Protein AF-A0AAV2SY51-F1 (afdb_monomer_lite)

Radius of gyration: 32.66 Å; chains: 1; bounding box: 57×26×96 Å

Foldseek 3Di:
DVVVVVVVVVVVVVVVVVVVVVVVVVVVVVVVVVVVVVVVVVVVVVVVVVVCCVVLQDDPPDPAWGDFPPDSDIDHDDPPDDDDPVRVQVVQVVVVHGDDDDPDPVSVVVVVVVPD

Sequence (116 aa):
EFQISHDATVKKIQKTHDTSIKELIESIKRETQSMKGPMNQITSIDASVKKIQETMGRCPEGERSFTSPGSFQCFRIFLDRPRTWEEANLKCKAEGMVLPKPFNAVVLRKYLMERF

InterPro domains:
  IPR016186 C-type lectin-like/link domain superfamily [G3DSA:3.10.100.10] (4-107)
  IPR016187 C-type lectin fold [SSF56436] (44-106)

Secondary structure (DSSP, 8-state):
-HHHHHHHHHHHHHHHHHHHHHHHHHHHHHHHHHHHHHHHHHHHHHHHHHHHHHHHT---SSTTEEEPTT---EEE---SS---HHHHHHHHHHTT------S-HHHHHHHHHHH-

pLDDT: mean 85.08, std 11.09, range [52.62, 96.81]

Structure (mmCIF, N/CA/C/O backbone):
data_AF-A0AAV2SY51-F1
#
_entry.id   AF-A0AAV2SY51-F1
#
loop_
_atom_site.group_PDB
_atom_site.id
_atom_site.type_symbol
_atom_site.label_atom_id
_atom_site.label_alt_id
_atom_site.label_comp_id
_atom_site.label_asym_id
_atom_site.label_entity_id
_atom_site.label_seq_id
_atom_site.pdbx_PDB_ins_code
_atom_site.Cartn_x
_atom_site.Cartn_y
_atom_site.Cartn_z
_atom_site.occupancy
_atom_site.B_iso_or_equiv
_atom_site.auth_seq_id
_atom_site.auth_comp_id
_atom_site.auth_asym_id
_atom_site.auth_atom_id
_atom_site.pdbx_PDB_model_num
ATOM 1 N N . GLU A 1 1 ? -32.443 11.854 70.196 1.00 52.66 1 GLU A N 1
ATOM 2 C CA . GLU A 1 1 ? -33.245 11.911 68.948 1.00 52.66 1 GLU A CA 1
ATOM 3 C C . GLU A 1 1 ? -32.423 12.166 67.674 1.00 52.66 1 GLU A C 1
ATOM 5 O O . GLU A 1 1 ? -32.812 11.685 66.618 1.00 52.66 1 GLU A O 1
ATOM 10 N N . PHE A 1 2 ? -31.256 12.823 67.744 1.00 52.62 2 PHE A N 1
ATOM 11 C CA . PHE A 1 2 ? -30.425 13.136 66.563 1.00 52.62 2 PHE A CA 1
ATOM 12 C C . PHE A 1 2 ? -29.879 11.920 65.777 1.00 52.62 2 PHE A C 1
ATOM 14 O O . PHE A 1 2 ? -29.801 11.974 64.552 1.00 52.62 2 PHE A O 1
ATOM 21 N N . GLN A 1 3 ? -29.547 10.805 66.444 1.00 57.84 3 GLN A N 1
ATOM 22 C CA . GLN A 1 3 ? -28.929 9.630 65.801 1.00 57.84 3 GLN A CA 1
ATOM 23 C C . GLN A 1 3 ? -29.847 8.926 64.778 1.00 57.84 3 GLN A C 1
ATOM 25 O O . GLN A 1 3 ? -29.377 8.404 63.772 1.00 57.84 3 GLN A O 1
ATOM 30 N N . ILE A 1 4 ? -31.163 8.923 65.024 1.00 58.12 4 ILE A N 1
ATOM 31 C CA . ILE A 1 4 ? -32.156 8.184 64.221 1.00 58.12 4 ILE A CA 1
ATOM 32 C C . ILE A 1 4 ? -32.450 8.921 62.900 1.00 58.12 4 ILE A C 1
ATOM 34 O O . ILE A 1 4 ? -32.636 8.295 61.857 1.00 58.12 4 ILE A O 1
ATOM 38 N N . SER A 1 5 ? -32.421 10.257 62.925 1.00 59.69 5 SER A N 1
ATOM 39 C CA . SER A 1 5 ? -32.637 11.113 61.747 1.00 59.69 5 SER A CA 1
ATOM 40 C C . SER A 1 5 ? -31.491 11.013 60.725 1.00 59.69 5 SER A C 1
ATOM 42 O O . SER A 1 5 ? -31.713 10.981 59.508 1.00 59.69 5 SER A O 1
ATOM 44 N N . HIS A 1 6 ? -30.254 10.882 61.214 1.00 66.44 6 HIS A N 1
ATOM 45 C CA . HIS A 1 6 ? -29.070 10.735 60.367 1.00 66.44 6 HIS A CA 1
ATOM 46 C C . HIS A 1 6 ? -29.081 9.403 59.596 1.00 66.44 6 HIS A C 1
ATOM 48 O O . HIS A 1 6 ? -28.833 9.375 58.392 1.00 66.44 6 HIS A O 1
ATOM 54 N N . ASP A 1 7 ? -29.457 8.307 60.257 1.00 77.31 7 ASP A N 1
ATOM 55 C CA . ASP A 1 7 ? -29.475 6.965 59.664 1.00 77.31 7 ASP A CA 1
ATOM 56 C C . ASP A 1 7 ? -30.551 6.809 58.566 1.00 77.31 7 ASP A C 1
ATOM 58 O O . ASP A 1 7 ? -30.329 6.182 57.527 1.00 77.31 7 ASP A O 1
ATOM 62 N N . ALA A 1 8 ? -31.707 7.461 58.735 1.00 79.19 8 ALA A N 1
ATOM 63 C CA . ALA A 1 8 ? -32.750 7.516 57.707 1.00 79.19 8 ALA A CA 1
ATOM 64 C C . ALA A 1 8 ? -32.304 8.298 56.456 1.00 79.19 8 ALA A C 1
ATOM 66 O O . ALA A 1 8 ? -32.608 7.904 55.326 1.00 79.19 8 ALA A O 1
ATOM 67 N N . THR A 1 9 ? -31.548 9.381 56.651 1.00 83.94 9 THR A N 1
ATOM 68 C CA . THR A 1 9 ? -31.017 10.207 55.558 1.00 83.94 9 THR A CA 1
ATOM 69 C C . THR A 1 9 ? -29.957 9.447 54.760 1.00 83.94 9 THR A C 1
ATOM 71 O O . THR A 1 9 ? -30.027 9.409 53.531 1.00 83.94 9 THR A O 1
ATOM 74 N N . VAL A 1 10 ? -29.041 8.755 55.444 1.00 86.50 10 VAL A N 1
ATOM 75 C CA . VAL A 1 10 ? -28.017 7.909 54.810 1.00 86.50 10 VAL A CA 1
ATOM 76 C C . VAL A 1 10 ? -28.656 6.778 53.995 1.00 86.50 10 VAL A C 1
ATOM 78 O O . VAL A 1 10 ? -28.304 6.590 52.831 1.00 86.50 10 VAL A O 1
ATOM 81 N N . LYS A 1 11 ? -29.663 6.078 54.538 1.00 88.88 11 LYS A N 1
ATOM 82 C CA . LYS A 1 11 ? -30.388 5.019 53.804 1.00 88.88 11 LYS A CA 1
ATOM 83 C C . LYS A 1 11 ? -31.098 5.542 52.556 1.00 88.88 11 LYS A C 1
ATOM 85 O O . LYS A 1 11 ? -31.120 4.862 51.529 1.00 88.88 11 LYS A O 1
ATOM 90 N N . LYS A 1 12 ? -31.665 6.751 52.620 1.00 89.81 12 LYS A N 1
ATOM 91 C CA . LYS A 1 12 ? -32.311 7.391 51.466 1.00 89.81 12 LYS A CA 1
ATOM 92 C C . LYS A 1 12 ? -31.294 7.731 50.374 1.00 89.81 12 LYS A C 1
ATOM 94 O O . LYS A 1 12 ? -31.561 7.445 49.212 1.00 89.81 12 LYS A O 1
ATOM 99 N N . ILE A 1 13 ? -30.135 8.281 50.744 1.00 88.69 13 ILE A N 1
ATOM 100 C CA . ILE A 1 13 ? -29.045 8.592 49.804 1.00 88.69 13 ILE A CA 1
ATOM 101 C C . ILE A 1 13 ? -28.520 7.313 49.146 1.00 88.69 13 ILE A C 1
ATOM 103 O O . ILE A 1 13 ? -28.437 7.258 47.920 1.00 88.69 13 ILE A O 1
ATOM 107 N N . GLN 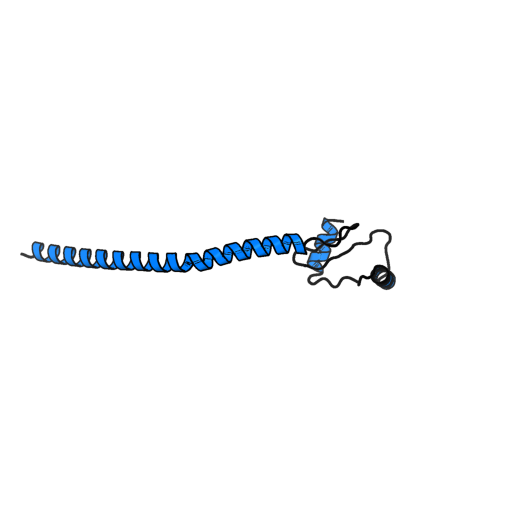A 1 14 ? -28.259 6.262 49.930 1.00 91.88 14 GLN A N 1
ATOM 108 C CA . GLN A 1 14 ? -27.779 4.981 49.408 1.00 91.88 14 GLN A CA 1
ATOM 109 C C . GLN A 1 14 ? -28.748 4.392 48.375 1.00 91.88 14 GLN A C 1
ATOM 111 O O . GLN A 1 14 ? -28.339 4.004 47.286 1.00 91.88 14 GLN A O 1
ATOM 116 N N . LYS A 1 15 ? -30.054 4.411 48.667 1.00 93.00 15 LYS A N 1
ATOM 117 C CA . LYS A 1 15 ? -31.082 3.913 47.744 1.00 93.00 15 LYS A CA 1
ATOM 118 C C . LYS A 1 15 ? -31.129 4.704 46.432 1.00 93.00 15 LYS A C 1
ATOM 120 O O . LYS A 1 15 ? -31.328 4.115 45.366 1.00 93.00 15 LYS A O 1
ATOM 125 N N . THR A 1 16 ? -30.956 6.025 46.495 1.00 93.00 16 THR A N 1
ATOM 126 C CA . THR A 1 16 ? -30.877 6.871 45.296 1.00 93.00 16 THR A CA 1
ATOM 127 C C . THR A 1 16 ? -29.645 6.515 44.468 1.00 93.00 16 THR A C 1
ATOM 129 O O . THR A 1 16 ? -29.774 6.286 43.269 1.00 93.00 16 THR A O 1
ATOM 132 N N . HIS A 1 17 ? -28.480 6.374 45.106 1.00 92.00 17 HIS A N 1
ATOM 133 C CA . HIS A 1 17 ? -27.244 5.974 44.431 1.00 92.00 17 HIS A CA 1
ATOM 134 C C . HIS A 1 17 ? -27.382 4.608 43.753 1.00 92.00 17 HIS A C 1
ATOM 136 O O . HIS A 1 17 ? -27.050 4.476 42.578 1.00 92.00 17 HIS A O 1
ATOM 142 N N . ASP A 1 18 ? -27.940 3.614 44.445 1.00 95.12 18 ASP A N 1
ATOM 143 C CA . ASP A 1 18 ? -28.144 2.273 43.889 1.00 95.12 18 ASP A CA 1
ATOM 144 C C . ASP A 1 18 ? -29.069 2.293 42.661 1.00 95.12 18 ASP A C 1
ATOM 146 O O . ASP A 1 18 ? -28.887 1.518 41.720 1.00 95.12 18 ASP A O 1
ATOM 150 N N . THR A 1 19 ? -30.061 3.186 42.655 1.00 95.19 19 THR A N 1
ATOM 151 C CA . THR A 1 19 ? -30.979 3.360 41.522 1.00 95.19 19 THR A CA 1
ATOM 152 C C . THR A 1 19 ? -30.255 3.989 40.335 1.00 95.19 19 THR A C 1
ATOM 154 O O . THR A 1 19 ? -30.291 3.436 39.238 1.00 95.19 19 THR A O 1
ATOM 157 N N . SER A 1 20 ? -29.515 5.077 40.561 1.00 96.38 20 SER A N 1
ATOM 158 C CA . SER A 1 20 ? -28.747 5.744 39.505 1.00 96.38 20 SER A CA 1
ATOM 159 C C . SER A 1 20 ? -27.647 4.848 38.926 1.00 96.38 20 SER A C 1
ATOM 161 O O . SER A 1 20 ? -27.431 4.839 37.716 1.00 96.38 20 SER A O 1
ATOM 163 N N . ILE A 1 21 ? -26.990 4.029 39.755 1.00 96.69 21 ILE A N 1
ATOM 164 C CA . ILE A 1 21 ? -26.007 3.038 39.292 1.00 96.69 21 ILE A CA 1
ATOM 165 C C . ILE A 1 21 ? -26.674 2.010 38.370 1.00 96.69 21 ILE A C 1
ATOM 167 O O . ILE A 1 21 ? -26.127 1.688 37.314 1.00 96.69 21 ILE A O 1
ATOM 171 N N . LYS A 1 22 ? -27.864 1.510 38.722 1.00 96.81 22 LYS A N 1
ATOM 172 C CA . LYS A 1 22 ? -28.604 0.563 37.871 1.00 96.81 22 LYS A CA 1
ATOM 173 C C . LYS A 1 22 ? -28.982 1.176 36.524 1.00 96.81 22 LYS A C 1
ATOM 175 O O . LYS A 1 22 ? -28.818 0.520 35.498 1.00 96.81 22 LYS A O 1
ATOM 180 N N . GLU A 1 23 ? -29.445 2.422 36.515 1.00 96.38 23 GLU A N 1
ATOM 181 C CA . GLU A 1 23 ? -29.794 3.134 35.281 1.00 96.38 23 GLU A CA 1
ATOM 182 C C . GLU A 1 23 ? -28.578 3.324 34.367 1.00 96.38 23 GLU A C 1
ATOM 184 O O . GLU A 1 23 ? -28.661 3.062 33.164 1.00 96.38 23 GLU A O 1
ATOM 189 N N . LEU A 1 24 ? -27.429 3.695 34.942 1.00 96.38 24 LEU A N 1
ATOM 190 C CA . LEU A 1 24 ? -26.166 3.813 34.212 1.00 96.38 24 LEU A CA 1
ATOM 191 C C . LEU A 1 24 ? -25.723 2.472 33.616 1.00 96.38 24 LEU A C 1
ATOM 193 O O . LEU A 1 24 ? -25.357 2.422 32.442 1.00 96.38 24 LEU A O 1
ATOM 197 N N . ILE A 1 25 ? -25.805 1.378 34.381 1.00 96.81 25 ILE A N 1
ATOM 198 C CA . ILE A 1 25 ? -25.462 0.030 33.897 1.00 96.81 25 ILE A CA 1
ATOM 199 C C . ILE A 1 25 ? -26.320 -0.350 32.686 1.00 96.81 25 ILE A C 1
ATOM 201 O O . ILE A 1 25 ? -25.796 -0.856 31.692 1.00 96.81 25 ILE A O 1
ATOM 205 N N . GLU A 1 26 ? -27.627 -0.097 32.738 1.00 96.69 26 GLU A N 1
ATOM 206 C CA . GLU A 1 26 ? -28.518 -0.400 31.616 1.00 96.69 26 GLU A CA 1
ATOM 207 C C . GLU A 1 26 ? -28.258 0.502 30.403 1.00 96.69 26 GLU A C 1
ATOM 209 O O . GLU A 1 26 ? -28.338 0.036 29.264 1.00 96.69 26 GLU A O 1
ATOM 214 N N . SER A 1 27 ? -27.874 1.764 30.616 1.00 96.75 27 SER A N 1
ATOM 215 C CA . SER A 1 27 ? -27.464 2.648 29.519 1.00 96.75 27 SER A CA 1
ATOM 216 C C . SER A 1 27 ? -26.196 2.148 28.825 1.00 96.75 27 SER A C 1
ATOM 218 O O . SER A 1 27 ? -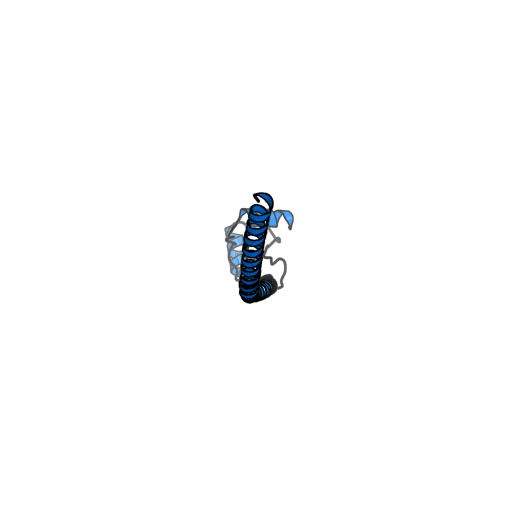26.187 1.985 27.604 1.00 96.75 27 SER A O 1
ATOM 220 N N . ILE A 1 28 ? -25.167 1.791 29.600 1.00 95.6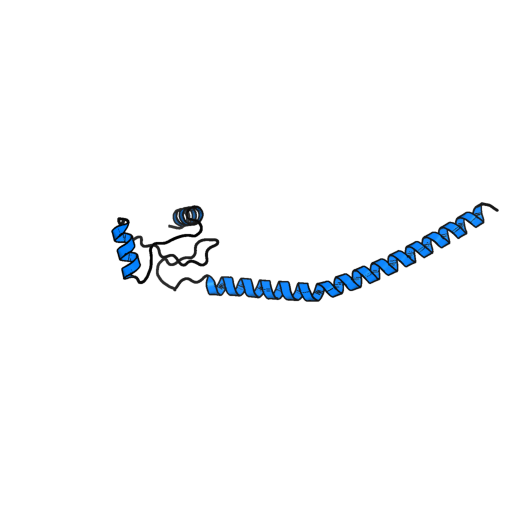2 28 ILE A N 1
ATOM 221 C CA . ILE A 1 28 ? -23.901 1.253 29.078 1.00 95.62 28 ILE A CA 1
ATOM 222 C C . ILE A 1 28 ? -24.143 -0.043 28.294 1.00 95.62 28 ILE A C 1
ATOM 224 O O . ILE A 1 28 ? -23.561 -0.243 27.225 1.00 95.62 28 ILE A O 1
ATOM 228 N N . LYS A 1 29 ? -25.029 -0.927 28.774 1.00 95.50 29 LYS A N 1
ATOM 229 C CA . LYS A 1 29 ? -25.389 -2.157 28.049 1.00 95.50 29 LYS A CA 1
ATOM 230 C C . LYS A 1 29 ? -26.009 -1.863 26.685 1.00 95.50 29 LYS A C 1
ATOM 232 O O . LYS A 1 29 ? -25.628 -2.511 25.709 1.00 95.50 29 LYS A O 1
ATOM 237 N N . ARG A 1 30 ? -26.935 -0.900 26.601 1.00 93.38 30 ARG A N 1
ATOM 238 C CA . ARG A 1 30 ? -27.576 -0.508 25.333 1.00 93.38 30 ARG A CA 1
ATOM 239 C C . ARG A 1 30 ? -26.563 0.053 24.339 1.00 93.38 30 ARG A C 1
ATOM 241 O O . ARG A 1 30 ? -26.541 -0.379 23.188 1.00 93.38 30 ARG A O 1
ATOM 248 N N . GLU A 1 31 ? -25.682 0.944 24.784 1.00 92.44 31 GLU A N 1
ATOM 249 C CA . GLU A 1 31 ? -24.617 1.495 23.936 1.00 92.44 31 GLU A CA 1
ATOM 250 C C . GLU A 1 31 ? -23.647 0.406 23.461 1.00 92.44 31 GLU A C 1
ATOM 252 O O . GLU A 1 31 ? -23.341 0.312 22.272 1.00 92.44 31 GLU A O 1
ATOM 257 N N . THR A 1 32 ? -23.245 -0.498 24.356 1.00 89.94 32 THR A N 1
ATOM 258 C CA . THR A 1 32 ? -22.366 -1.628 24.016 1.00 89.94 32 THR A CA 1
ATOM 259 C C . THR A 1 32 ? -23.003 -2.557 22.980 1.00 89.94 32 THR A C 1
ATOM 261 O O . THR A 1 32 ? -22.322 -3.044 22.079 1.00 89.94 32 THR A O 1
ATOM 264 N N . GLN A 1 33 ? -24.313 -2.805 23.070 1.00 89.50 33 GLN A N 1
ATOM 265 C CA . GLN A 1 33 ? -25.037 -3.587 22.065 1.00 89.50 33 GLN A CA 1
ATOM 266 C C . GLN A 1 33 ? -25.105 -2.864 20.716 1.00 89.50 33 GLN A C 1
ATOM 268 O O . GLN A 1 33 ? -24.887 -3.503 19.687 1.00 89.50 33 GLN A O 1
ATOM 273 N N . SER A 1 34 ? -25.333 -1.549 20.724 1.00 89.94 34 SER A N 1
ATOM 274 C CA . SER A 1 34 ? -25.346 -0.716 19.515 1.00 89.94 34 SER A CA 1
ATOM 275 C C . SER A 1 34 ? -24.007 -0.771 18.764 1.00 89.94 34 SER A C 1
ATOM 277 O O . SER A 1 34 ? -23.978 -0.883 17.540 1.00 89.94 34 SER A O 1
ATOM 279 N N . MET A 1 35 ? -22.885 -0.819 19.491 1.00 88.62 35 MET A N 1
ATOM 280 C CA . MET A 1 35 ? -21.542 -0.900 18.900 1.00 88.62 35 MET A CA 1
ATOM 281 C C . MET A 1 35 ? -21.200 -2.255 18.254 1.00 88.62 35 MET A C 1
ATOM 283 O O . MET A 1 35 ? -20.285 -2.314 17.432 1.00 88.62 35 MET A O 1
ATOM 287 N N . LYS A 1 36 ? -21.925 -3.346 18.551 1.00 86.38 36 LYS A N 1
ATOM 288 C CA . LYS A 1 36 ? -21.626 -4.674 17.972 1.00 86.38 36 LYS A CA 1
ATOM 289 C C . LYS A 1 36 ? -21.794 -4.714 16.451 1.00 86.38 36 LYS A C 1
ATOM 291 O O . LYS A 1 36 ? -20.996 -5.351 15.768 1.00 86.38 36 LYS A O 1
ATOM 296 N N . GLY A 1 37 ? -22.810 -4.035 15.916 1.00 86.00 37 GLY A N 1
ATOM 297 C CA . GLY A 1 37 ? -23.057 -3.968 14.471 1.00 86.00 37 GLY A CA 1
ATOM 298 C C . GLY A 1 37 ? -21.896 -3.313 13.708 1.00 86.00 37 GLY A C 1
ATOM 299 O O . GLY A 1 37 ? -21.315 -3.960 12.835 1.00 86.00 37 GLY A O 1
ATOM 300 N N . PRO A 1 38 ? -21.506 -2.073 14.059 1.00 89.50 38 PRO A N 1
ATOM 301 C CA . PRO A 1 38 ? -20.332 -1.408 13.495 1.00 89.50 38 PRO A CA 1
ATOM 302 C C . PRO A 1 38 ? -19.035 -2.220 13.638 1.00 89.50 38 PRO A C 1
ATOM 304 O O . PRO A 1 38 ? -18.270 -2.312 12.682 1.00 89.50 38 PRO A O 1
ATOM 307 N N . MET A 1 39 ? -18.810 -2.879 14.782 1.00 85.00 39 MET A N 1
ATOM 308 C CA . MET A 1 39 ? -17.622 -3.719 15.011 1.00 85.00 39 MET A CA 1
ATOM 309 C C . MET A 1 39 ? -17.527 -4.891 14.014 1.00 85.00 39 MET A C 1
ATOM 311 O O . MET A 1 39 ? -16.456 -5.197 13.483 1.00 85.00 39 MET A O 1
ATOM 315 N N . ASN A 1 40 ? -18.662 -5.522 13.701 1.00 85.50 40 ASN A N 1
ATOM 316 C CA . ASN A 1 40 ? -18.730 -6.593 12.704 1.00 85.50 40 ASN A CA 1
ATOM 317 C C . ASN A 1 40 ? -18.479 -6.078 11.275 1.00 85.50 40 ASN A C 1
ATOM 319 O O . ASN A 1 40 ? -17.906 -6.784 10.449 1.00 85.50 40 ASN A O 1
ATOM 323 N N . GLN A 1 41 ? -18.865 -4.837 10.970 1.00 87.12 41 GLN A N 1
ATOM 324 C CA . GLN A 1 41 ? -18.561 -4.234 9.669 1.00 87.12 41 GLN A CA 1
ATOM 325 C C . GLN A 1 41 ? -17.068 -3.920 9.532 1.00 87.12 41 GLN A C 1
ATOM 327 O O . GLN A 1 41 ? -16.477 -4.226 8.499 1.00 87.12 41 GLN A O 1
ATOM 332 N N . ILE A 1 42 ? -16.438 -3.381 10.580 1.00 89.81 42 ILE A N 1
ATOM 333 C CA . ILE A 1 42 ? -14.997 -3.078 10.592 1.00 89.81 42 ILE A CA 1
ATOM 334 C C . ILE A 1 42 ? -14.171 -4.346 10.347 1.00 89.81 42 ILE A C 1
ATOM 336 O O . ILE A 1 42 ? -13.280 -4.342 9.502 1.00 89.81 42 ILE A O 1
ATOM 340 N N . THR A 1 43 ? -14.501 -5.450 11.022 1.00 90.19 43 THR A N 1
ATOM 341 C CA . THR A 1 43 ? -13.806 -6.737 10.825 1.00 90.19 43 THR A CA 1
ATOM 342 C C . THR A 1 43 ? -13.972 -7.286 9.403 1.00 90.19 43 THR A C 1
ATOM 344 O O . THR A 1 43 ? -13.014 -7.797 8.823 1.00 90.19 43 THR A O 1
ATOM 347 N N . SER A 1 44 ? -15.150 -7.124 8.791 1.00 89.38 44 SER A N 1
ATOM 348 C CA . SER A 1 44 ? -15.377 -7.503 7.388 1.00 89.38 44 SER A CA 1
ATOM 349 C C . SER A 1 44 ? -14.597 -6.629 6.397 1.00 89.38 44 SER A C 1
ATOM 351 O O . SER A 1 44 ? -14.127 -7.121 5.364 1.00 89.38 44 SER A O 1
ATOM 353 N N . ILE A 1 45 ? -14.470 -5.331 6.680 1.00 88.44 45 ILE A N 1
ATOM 354 C CA . ILE A 1 45 ? -13.690 -4.397 5.862 1.00 88.44 45 ILE A CA 1
ATOM 355 C C . ILE A 1 45 ? -12.205 -4.751 5.949 1.00 88.44 45 ILE A C 1
ATOM 357 O O . ILE A 1 45 ? -11.554 -4.835 4.912 1.00 88.44 45 ILE A O 1
ATOM 361 N N . ASP A 1 46 ? -11.689 -5.039 7.143 1.00 88.00 46 ASP A N 1
ATOM 362 C CA . ASP A 1 46 ? -10.288 -5.421 7.354 1.00 88.00 46 ASP A CA 1
ATOM 363 C C . ASP A 1 46 ? -9.908 -6.686 6.563 1.00 88.00 46 ASP A C 1
ATOM 365 O O . ASP A 1 46 ? -8.928 -6.702 5.814 1.00 88.00 46 ASP A O 1
ATOM 369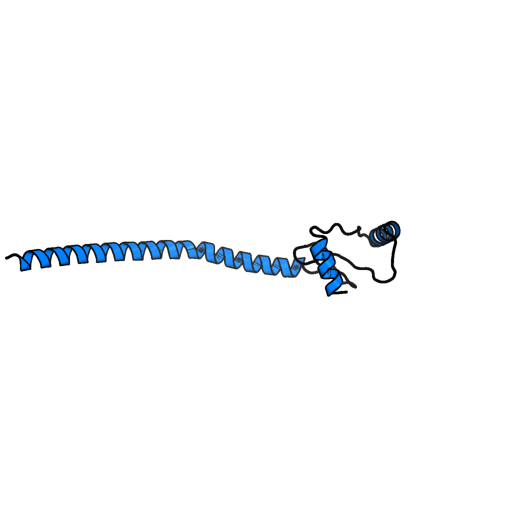 N N . ALA A 1 47 ? -10.765 -7.712 6.602 1.00 85.31 47 ALA A N 1
ATOM 370 C CA . ALA A 1 47 ? -10.591 -8.918 5.794 1.00 85.31 47 ALA A CA 1
ATOM 371 C C . ALA A 1 47 ? -10.586 -8.621 4.281 1.00 85.31 47 ALA A C 1
ATOM 373 O O . ALA A 1 47 ? -9.807 -9.207 3.522 1.00 85.31 47 ALA A O 1
ATOM 374 N N . SER A 1 48 ? -11.432 -7.690 3.833 1.00 85.38 48 SER A N 1
ATOM 375 C CA . SER A 1 48 ? -11.499 -7.278 2.427 1.00 85.38 48 SER A CA 1
ATOM 376 C C . SER A 1 48 ? -10.259 -6.485 2.007 1.00 85.38 48 SER A C 1
ATOM 378 O O . SER A 1 48 ? -9.716 -6.737 0.934 1.00 85.38 48 SER A O 1
ATOM 380 N N . VAL A 1 49 ? -9.761 -5.585 2.859 1.00 82.94 49 VAL A N 1
ATOM 381 C CA . VAL A 1 49 ? -8.510 -4.841 2.643 1.00 82.94 49 VAL A CA 1
ATOM 382 C C . VAL A 1 49 ? -7.332 -5.802 2.529 1.00 82.94 49 VAL A C 1
ATOM 384 O O . VAL A 1 49 ? -6.555 -5.689 1.582 1.00 82.94 49 VAL A O 1
ATOM 387 N N . LYS A 1 50 ? -7.240 -6.797 3.418 1.00 79.25 50 LYS A N 1
ATOM 388 C CA . LYS A 1 50 ? -6.207 -7.836 3.348 1.00 79.25 50 LYS A CA 1
ATOM 389 C C . LYS A 1 50 ? -6.264 -8.605 2.025 1.00 79.25 50 LYS A C 1
ATOM 391 O O . LYS A 1 50 ? -5.249 -8.751 1.351 1.00 79.25 50 LYS A O 1
ATOM 396 N N . LYS A 1 51 ? -7.459 -9.026 1.598 1.00 77.06 51 LYS A N 1
ATOM 397 C CA . LYS A 1 51 ? -7.643 -9.724 0.317 1.00 77.06 51 LYS A CA 1
ATOM 398 C C . LYS A 1 51 ? -7.250 -8.852 -0.880 1.00 77.06 51 LYS A C 1
ATOM 400 O O . LYS A 1 51 ? -6.617 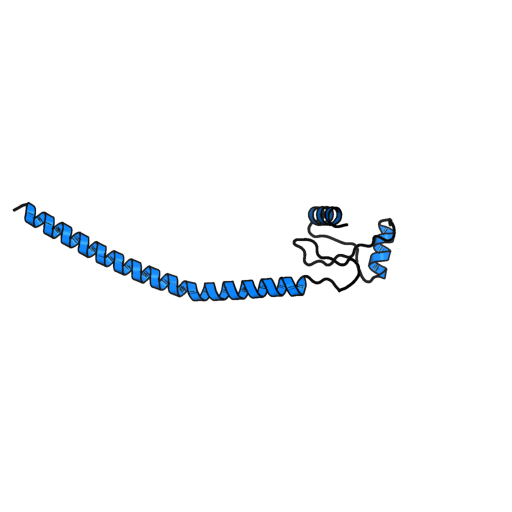-9.353 -1.801 1.00 77.06 51 LYS A O 1
ATOM 405 N N . ILE A 1 52 ? -7.594 -7.562 -0.862 1.00 72.44 52 ILE A N 1
ATOM 406 C CA . ILE A 1 52 ? -7.202 -6.589 -1.897 1.00 72.44 52 ILE A CA 1
ATOM 407 C C . ILE A 1 52 ? -5.681 -6.411 -1.923 1.00 72.44 52 ILE A C 1
ATOM 409 O O . ILE A 1 52 ? -5.096 -6.367 -2.999 1.00 72.44 52 ILE A O 1
ATOM 413 N N . GLN A 1 53 ? -5.021 -6.343 -0.766 1.00 66.19 53 GLN A N 1
ATOM 414 C CA . GLN A 1 53 ? -3.558 -6.278 -0.690 1.00 66.19 53 GLN A CA 1
ATOM 415 C C . GLN A 1 53 ? -2.900 -7.533 -1.283 1.00 66.19 53 GLN A C 1
ATOM 417 O O . GLN A 1 53 ? -1.897 -7.427 -1.987 1.00 66.19 53 GLN A O 1
ATOM 422 N N . GLU A 1 54 ? -3.482 -8.713 -1.058 1.00 65.31 54 GLU A N 1
ATOM 423 C CA . GLU A 1 54 ? -2.978 -9.985 -1.589 1.00 65.31 54 GLU A CA 1
ATOM 424 C C . GLU A 1 54 ? -3.181 -10.134 -3.109 1.00 65.31 54 GLU A C 1
ATOM 426 O O . GLU A 1 54 ? -2.323 -10.712 -3.784 1.00 65.31 54 GLU A O 1
ATOM 431 N N . THR A 1 55 ? -4.280 -9.611 -3.668 1.00 60.62 55 THR A N 1
ATOM 432 C CA . THR A 1 55 ? -4.577 -9.687 -5.112 1.00 60.62 55 THR A CA 1
ATOM 433 C C . THR A 1 55 ? -3.987 -8.537 -5.925 1.00 60.62 55 THR A C 1
ATOM 435 O O . THR A 1 55 ? -3.551 -8.765 -7.049 1.00 60.62 55 THR A O 1
ATOM 438 N N . MET A 1 56 ? -3.910 -7.323 -5.375 1.00 57.75 56 MET A N 1
ATOM 439 C CA . MET A 1 56 ? -3.301 -6.157 -6.040 1.00 57.75 56 MET A CA 1
ATOM 440 C C . MET A 1 56 ? -1.781 -6.082 -5.838 1.00 57.75 56 MET A C 1
ATOM 442 O O . MET A 1 56 ? -1.112 -5.268 -6.468 1.00 57.75 56 MET A O 1
ATOM 446 N N . GLY A 1 57 ? -1.219 -6.928 -4.970 1.00 56.16 57 GLY A N 1
ATOM 447 C CA . GLY A 1 57 ? 0.214 -6.974 -4.678 1.00 56.16 57 GLY A CA 1
ATOM 448 C C . GLY A 1 57 ? 1.062 -7.743 -5.695 1.00 56.16 57 GLY A C 1
ATOM 449 O O . GLY A 1 57 ? 2.289 -7.717 -5.591 1.00 56.16 57 GLY A O 1
ATOM 450 N N . ARG A 1 58 ? 0.458 -8.435 -6.671 1.00 65.94 58 ARG A N 1
ATOM 451 C CA . ARG A 1 58 ? 1.212 -9.245 -7.636 1.00 65.94 58 ARG A CA 1
ATOM 452 C C . ARG A 1 58 ? 1.333 -8.517 -8.962 1.00 65.94 58 ARG A C 1
ATOM 454 O O . ARG A 1 58 ? 0.466 -8.607 -9.826 1.00 65.94 58 ARG A O 1
ATOM 461 N N . CYS A 1 59 ? 2.446 -7.808 -9.121 1.00 75.75 59 CYS A N 1
ATOM 462 C CA . CYS A 1 59 ? 2.901 -7.431 -10.451 1.00 75.75 59 CYS A CA 1
ATOM 463 C C . CYS A 1 59 ? 3.018 -8.676 -11.337 1.00 75.75 59 CYS A C 1
ATOM 465 O O . CYS A 1 59 ? 3.270 -9.756 -10.795 1.00 75.75 59 CYS A O 1
ATOM 467 N N . PRO A 1 60 ? 2.844 -8.540 -12.666 1.00 72.81 60 PRO A N 1
ATOM 468 C CA . PRO A 1 60 ? 2.880 -9.671 -13.585 1.00 72.81 60 PRO A CA 1
ATOM 469 C C . PRO A 1 60 ? 4.062 -10.595 -13.284 1.00 72.81 60 PRO A C 1
ATOM 471 O O . PRO A 1 60 ? 5.197 -10.113 -13.163 1.00 72.81 60 PRO A O 1
ATOM 474 N N . GLU A 1 61 ? 3.780 -11.895 -13.146 1.00 61.22 61 GLU A N 1
ATOM 475 C CA . GLU A 1 61 ? 4.804 -12.918 -12.935 1.00 61.22 61 GLU A CA 1
ATOM 476 C C . GLU A 1 61 ? 5.810 -12.845 -14.087 1.00 61.22 61 GLU A C 1
ATOM 478 O O . GLU A 1 61 ? 5.473 -13.004 -15.259 1.00 61.22 61 GLU A O 1
ATOM 483 N N . GLY A 1 62 ? 7.046 -12.495 -13.750 1.00 63.16 62 GLY A N 1
ATOM 484 C CA . GLY A 1 62 ? 8.103 -12.228 -14.711 1.00 63.16 62 GLY A CA 1
ATOM 485 C C . GLY A 1 62 ? 9.336 -11.667 -14.017 1.00 63.16 62 GLY A C 1
ATOM 486 O O . GLY A 1 62 ? 9.259 -11.146 -12.900 1.00 63.16 62 GLY A O 1
ATOM 487 N N . GLU A 1 63 ? 10.488 -11.794 -14.670 1.00 65.81 63 GLU A N 1
ATOM 488 C CA . GLU A 1 63 ? 11.774 -11.427 -14.085 1.00 65.81 63 GLU A CA 1
ATOM 489 C C . GLU A 1 63 ? 11.787 -9.964 -13.613 1.00 65.81 63 GLU A C 1
ATOM 491 O O . GLU A 1 63 ? 11.662 -9.018 -14.392 1.00 65.81 63 GLU A O 1
ATOM 496 N N . ARG A 1 64 ? 11.981 -9.802 -12.298 1.00 77.69 64 ARG A N 1
ATOM 497 C CA . ARG A 1 64 ? 12.292 -8.534 -11.618 1.00 77.69 64 ARG A CA 1
ATOM 498 C C . ARG A 1 64 ? 11.192 -7.466 -11.665 1.00 77.69 64 ARG A C 1
ATOM 500 O O . ARG A 1 64 ? 11.488 -6.273 -11.555 1.00 77.69 64 ARG A O 1
ATOM 507 N N . SER A 1 65 ? 9.932 -7.885 -11.775 1.00 86.75 65 SER A N 1
ATOM 508 C CA . SER A 1 65 ? 8.778 -7.023 -11.491 1.00 86.75 65 SER A CA 1
ATOM 509 C C . SER A 1 65 ? 8.548 -6.909 -9.972 1.00 86.75 65 SER A C 1
ATOM 511 O O . SER A 1 65 ? 8.628 -7.911 -9.264 1.00 86.75 65 SER A O 1
ATOM 513 N N . PHE A 1 66 ? 8.256 -5.716 -9.448 1.00 84.88 66 PHE A N 1
ATOM 514 C CA . PHE A 1 66 ? 8.000 -5.491 -8.017 1.00 84.88 66 PHE A CA 1
ATOM 515 C C . PHE A 1 66 ? 7.077 -4.288 -7.764 1.00 84.88 66 PHE A C 1
ATOM 517 O O . PHE A 1 66 ? 6.948 -3.400 -8.607 1.00 84.88 66 PHE A O 1
ATOM 524 N N . THR A 1 67 ? 6.475 -4.233 -6.575 1.00 84.19 67 THR A N 1
ATOM 525 C CA . THR A 1 67 ? 5.803 -3.044 -6.029 1.00 84.19 67 THR A CA 1
ATOM 526 C C . THR A 1 67 ? 6.696 -2.382 -4.981 1.00 84.19 67 THR A C 1
ATOM 528 O O . THR A 1 67 ? 7.369 -3.057 -4.197 1.00 84.19 67 THR A O 1
ATOM 531 N N . SER A 1 68 ? 6.739 -1.048 -4.958 1.00 78.44 68 SER A N 1
ATOM 532 C CA . SER A 1 68 ? 7.417 -0.329 -3.874 1.00 78.44 68 SER A CA 1
ATOM 533 C C . SER A 1 68 ? 6.497 -0.209 -2.653 1.00 78.44 68 SER A C 1
ATOM 535 O O . SER A 1 68 ? 5.286 -0.054 -2.834 1.00 78.44 68 SER A O 1
ATOM 537 N N . PRO A 1 69 ? 7.031 -0.181 -1.418 1.00 77.56 69 PRO A N 1
ATOM 538 C CA . PRO A 1 69 ? 6.224 0.052 -0.223 1.00 77.56 69 PRO A CA 1
ATOM 539 C C . PRO A 1 69 ? 5.351 1.308 -0.356 1.00 77.56 69 PRO A C 1
ATOM 541 O O . PRO A 1 69 ? 5.831 2.362 -0.776 1.00 77.56 69 PRO A O 1
ATOM 544 N N . GLY A 1 70 ? 4.064 1.186 -0.021 1.00 75.31 70 GLY A N 1
ATOM 545 C CA . GLY A 1 70 ? 3.100 2.289 -0.102 1.00 75.31 70 GLY A CA 1
ATOM 546 C C . GLY A 1 70 ? 2.646 2.661 -1.519 1.00 75.31 70 GLY A C 1
ATOM 547 O O . GLY A 1 70 ? 2.004 3.692 -1.689 1.00 75.31 70 GLY A O 1
ATOM 548 N N . SER A 1 71 ? 2.965 1.851 -2.533 1.00 77.00 71 SER A N 1
ATOM 549 C CA . SER A 1 71 ? 2.517 2.056 -3.911 1.00 77.00 71 SER A CA 1
ATOM 550 C C . SER A 1 71 ? 1.857 0.802 -4.474 1.00 77.00 71 SER A C 1
ATOM 552 O O . SER A 1 71 ? 2.309 -0.314 -4.232 1.00 77.00 71 SER A O 1
ATOM 554 N N . PHE A 1 72 ? 0.825 1.008 -5.290 1.00 79.00 72 PHE A N 1
ATOM 555 C CA . PHE A 1 72 ? 0.226 -0.029 -6.138 1.00 79.00 72 PHE A CA 1
ATOM 556 C C . PHE A 1 72 ? 0.810 -0.025 -7.561 1.00 79.00 72 PHE A C 1
ATOM 558 O O . PHE A 1 72 ? 0.329 -0.737 -8.437 1.00 79.00 72 PHE A O 1
ATOM 565 N N . GLN A 1 73 ? 1.829 0.804 -7.824 1.00 84.19 73 GLN A N 1
ATOM 566 C CA . GLN A 1 73 ? 2.513 0.827 -9.115 1.00 84.19 73 GLN A CA 1
ATOM 567 C C . GLN A 1 73 ? 3.457 -0.368 -9.241 1.00 84.19 73 GLN A C 1
ATOM 569 O O . GLN A 1 73 ? 4.256 -0.644 -8.342 1.00 84.19 73 GLN A O 1
ATOM 574 N N . CYS A 1 74 ? 3.396 -1.023 -10.397 1.00 85.75 74 CYS A N 1
ATOM 575 C CA . CYS A 1 74 ? 4.338 -2.061 -10.774 1.00 85.75 74 CYS A CA 1
ATOM 576 C C . CYS A 1 74 ? 5.553 -1.473 -11.474 1.00 85.75 74 CYS A C 1
ATOM 578 O O . CYS A 1 74 ? 5.440 -0.758 -12.470 1.00 85.75 74 CYS A O 1
ATOM 580 N N . PHE A 1 75 ? 6.721 -1.820 -10.955 1.00 88.62 75 PHE A N 1
ATOM 581 C CA . PHE A 1 75 ? 8.013 -1.463 -11.505 1.00 88.62 75 PHE A CA 1
ATOM 582 C C . PHE A 1 75 ? 8.685 -2.710 -12.063 1.00 88.62 75 PHE A C 1
ATOM 584 O O . PHE A 1 75 ? 8.520 -3.803 -11.525 1.00 88.62 75 PHE A O 1
ATOM 591 N N . ARG A 1 76 ? 9.483 -2.537 -13.114 1.00 89.62 76 ARG A N 1
ATOM 592 C CA . ARG A 1 76 ? 10.419 -3.550 -13.600 1.00 89.62 76 ARG A CA 1
ATOM 593 C C . ARG A 1 76 ? 11.800 -2.927 -13.686 1.00 89.62 76 ARG A C 1
ATOM 595 O O . ARG A 1 76 ? 11.948 -1.835 -14.234 1.00 89.62 76 ARG A O 1
ATOM 602 N N . ILE A 1 77 ? 12.796 -3.620 -13.143 1.00 88.88 77 ILE A N 1
ATOM 603 C CA . ILE A 1 77 ? 14.192 -3.190 -13.214 1.00 88.88 77 ILE A CA 1
ATOM 604 C C . ILE A 1 77 ? 14.953 -3.988 -14.274 1.00 88.88 77 ILE A C 1
ATOM 606 O O . ILE A 1 77 ? 14.895 -5.216 -14.312 1.00 88.88 77 ILE A O 1
ATOM 610 N N . PHE A 1 78 ? 15.689 -3.274 -15.124 1.00 89.56 78 PHE A N 1
ATOM 611 C CA . PHE A 1 78 ? 16.578 -3.845 -16.132 1.00 89.56 78 PHE A CA 1
ATOM 612 C C . PHE A 1 78 ? 18.030 -3.649 -15.681 1.00 89.56 78 PHE A C 1
ATOM 614 O O . PHE A 1 78 ? 18.488 -2.512 -15.598 1.00 89.56 78 PHE A O 1
ATOM 621 N N . LEU A 1 79 ? 18.737 -4.742 -15.364 1.00 86.56 79 LEU A N 1
ATOM 622 C CA . LEU A 1 79 ? 20.146 -4.728 -14.919 1.00 86.56 79 LEU A CA 1
ATOM 623 C C . LEU A 1 79 ? 21.113 -5.292 -15.974 1.00 86.56 79 LEU A C 1
ATOM 625 O O . LEU A 1 79 ? 22.214 -5.713 -15.645 1.00 86.56 79 LEU A O 1
ATOM 629 N N . ASP A 1 80 ? 20.697 -5.345 -17.236 1.00 89.69 80 ASP A N 1
ATOM 630 C CA . ASP A 1 80 ? 21.494 -5.891 -18.337 1.00 89.69 80 ASP A CA 1
ATOM 631 C C . ASP A 1 80 ? 22.650 -4.966 -18.742 1.00 89.69 80 ASP A C 1
ATOM 633 O O . ASP A 1 80 ? 23.784 -5.417 -18.877 1.00 89.69 80 ASP A O 1
ATOM 637 N N . ARG A 1 81 ? 22.390 -3.663 -18.904 1.00 93.69 81 ARG A N 1
ATOM 638 C CA . ARG A 1 81 ? 23.438 -2.656 -19.113 1.00 93.69 81 ARG A CA 1
ATOM 639 C C . ARG A 1 81 ? 23.016 -1.273 -18.621 1.00 93.69 81 ARG A C 1
ATOM 641 O O . ARG A 1 81 ? 21.824 -0.947 -18.682 1.00 93.69 81 ARG A O 1
ATOM 648 N N . PRO A 1 82 ? 23.977 -0.417 -18.231 1.00 92.00 82 PRO A N 1
ATOM 649 C CA . PRO A 1 82 ? 23.723 1.004 -18.062 1.00 92.00 82 PRO A CA 1
ATOM 650 C C . PRO A 1 82 ? 23.185 1.620 -19.359 1.00 92.00 82 PRO A C 1
ATOM 652 O O . PRO A 1 82 ? 23.595 1.258 -20.469 1.00 92.00 82 PRO A O 1
ATOM 655 N N . ARG A 1 83 ? 22.244 2.546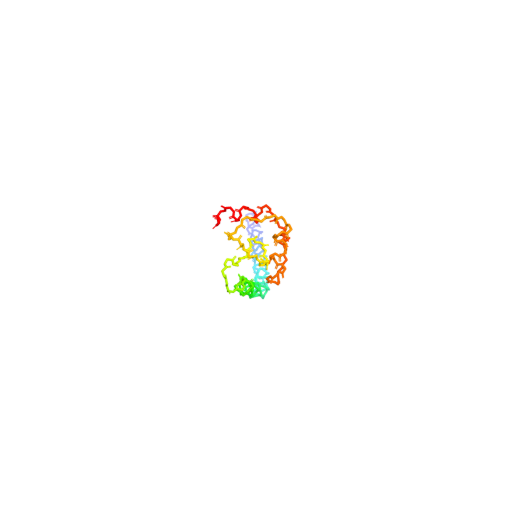 -19.207 1.00 93.50 83 ARG A N 1
ATOM 656 C CA . ARG A 1 83 ? 21.602 3.277 -20.300 1.00 93.50 83 ARG A CA 1
ATOM 657 C C . ARG A 1 83 ? 21.574 4.759 -19.974 1.00 93.50 83 ARG A C 1
ATOM 659 O O . ARG A 1 83 ? 21.400 5.134 -18.815 1.00 93.50 83 ARG A O 1
ATOM 666 N N . THR A 1 84 ? 21.692 5.579 -21.008 1.00 96.38 84 THR A N 1
ATOM 667 C CA . THR A 1 84 ? 21.294 6.990 -20.958 1.00 96.38 84 THR A CA 1
ATOM 668 C C . THR A 1 84 ? 19.787 7.114 -20.729 1.00 96.38 84 THR A C 1
ATOM 670 O O . THR A 1 84 ? 19.034 6.138 -20.842 1.00 96.38 84 THR A O 1
ATOM 673 N N . TRP A 1 85 ? 19.326 8.321 -20.402 1.00 92.88 85 TRP A N 1
ATOM 674 C CA . TRP A 1 85 ? 17.906 8.567 -20.166 1.00 92.88 85 TRP A CA 1
ATOM 675 C C . TRP A 1 85 ? 17.062 8.251 -21.411 1.00 92.88 85 TRP A C 1
ATOM 677 O O . TRP A 1 85 ? 16.026 7.587 -21.313 1.00 92.88 85 TRP A O 1
ATOM 687 N N . GLU A 1 86 ? 17.536 8.649 -22.592 1.00 96.31 86 GLU A N 1
ATOM 688 C CA . GLU A 1 86 ? 16.876 8.407 -23.873 1.00 96.31 86 GLU A CA 1
ATOM 689 C C . GLU A 1 86 ? 16.786 6.909 -24.188 1.00 96.31 86 GLU A C 1
ATOM 691 O O . GLU A 1 86 ? 15.714 6.406 -24.532 1.00 96.31 86 GLU A O 1
ATOM 696 N N . GLU A 1 87 ? 17.884 6.170 -24.014 1.00 96.62 87 GLU A N 1
ATOM 697 C CA . GLU A 1 87 ? 17.912 4.719 -24.223 1.00 96.62 87 GLU A CA 1
ATOM 698 C C . GLU A 1 87 ? 16.998 3.972 -23.245 1.00 96.62 87 GLU A C 1
ATOM 700 O O . GLU A 1 87 ? 16.330 3.010 -23.631 1.00 96.62 87 GLU A O 1
ATOM 705 N N . ALA A 1 88 ? 16.951 4.399 -21.979 1.00 95.06 88 ALA A N 1
ATOM 706 C CA . ALA A 1 88 ? 16.062 3.818 -20.979 1.00 95.06 88 ALA A CA 1
ATOM 707 C C . ALA A 1 88 ? 14.589 4.048 -21.350 1.00 95.06 88 ALA A C 1
ATOM 709 O O . ALA A 1 88 ? 13.785 3.117 -21.286 1.00 95.06 88 ALA A O 1
ATOM 710 N N . ASN A 1 89 ? 14.242 5.252 -21.816 1.00 95.50 89 ASN A N 1
ATOM 711 C CA . ASN A 1 89 ? 12.896 5.571 -22.293 1.00 95.50 89 ASN A CA 1
ATOM 712 C C . ASN A 1 89 ? 12.486 4.703 -23.491 1.00 95.50 89 ASN A C 1
ATOM 714 O O . ASN A 1 89 ? 11.372 4.178 -23.522 1.00 95.50 89 ASN A O 1
ATOM 718 N N . LEU A 1 90 ? 13.388 4.521 -24.461 1.00 96.06 90 LEU A N 1
ATOM 719 C CA . LEU A 1 90 ? 13.151 3.651 -25.613 1.00 96.06 90 LEU A CA 1
ATOM 720 C C . LEU A 1 90 ? 12.962 2.191 -25.190 1.00 96.06 90 LEU A C 1
ATOM 722 O O . LEU A 1 90 ? 12.023 1.547 -25.655 1.00 96.06 90 LEU A O 1
ATOM 726 N N . LYS A 1 91 ? 13.791 1.682 -24.268 1.00 94.38 91 LYS A N 1
ATOM 727 C CA . LYS A 1 91 ? 13.657 0.315 -23.744 1.00 94.38 91 LYS A CA 1
ATOM 728 C C . LYS A 1 91 ? 12.325 0.109 -23.024 1.00 94.38 91 LYS A C 1
ATOM 730 O O . LYS A 1 91 ? 11.663 -0.888 -23.285 1.00 94.38 91 LYS A O 1
ATOM 735 N N . CYS A 1 92 ? 11.903 1.045 -22.171 1.00 93.38 92 CYS A N 1
ATOM 736 C CA . CYS A 1 92 ? 10.594 0.967 -21.520 1.00 93.38 92 CYS A CA 1
ATOM 737 C C . CYS A 1 92 ? 9.463 0.901 -22.554 1.00 93.38 92 CYS A C 1
ATOM 739 O O . CYS A 1 92 ? 8.635 -0.001 -22.477 1.00 93.38 92 CYS A O 1
ATOM 741 N N . LYS A 1 93 ? 9.464 1.793 -23.553 1.00 95.38 93 LYS A N 1
ATOM 742 C CA . LYS A 1 93 ? 8.429 1.822 -24.599 1.00 95.38 93 LYS A CA 1
ATOM 743 C C . LYS A 1 93 ? 8.394 0.545 -25.440 1.00 95.38 93 LYS A C 1
ATOM 745 O O . LYS A 1 93 ? 7.307 0.060 -25.737 1.00 95.38 93 LYS A O 1
ATOM 750 N N . ALA A 1 94 ? 9.556 -0.006 -25.795 1.00 94.69 94 ALA A N 1
ATOM 751 C CA . ALA A 1 94 ? 9.662 -1.251 -26.561 1.00 94.69 94 ALA A CA 1
ATOM 752 C C . ALA A 1 94 ? 9.043 -2.457 -25.829 1.00 94.69 94 ALA A C 1
ATOM 754 O O . ALA A 1 94 ? 8.556 -3.382 -26.467 1.00 94.69 94 ALA A O 1
ATOM 755 N N . GLU A 1 95 ? 9.023 -2.422 -24.497 1.00 90.50 95 GLU A N 1
ATOM 756 C CA . GLU A 1 95 ? 8.434 -3.452 -23.633 1.00 90.50 95 GLU A CA 1
ATOM 757 C C . GLU A 1 95 ? 6.972 -3.141 -23.248 1.00 90.50 95 GLU A C 1
ATOM 759 O O . GLU A 1 95 ? 6.428 -3.752 -22.330 1.00 90.50 95 GLU A O 1
ATOM 764 N N . GLY A 1 96 ? 6.336 -2.154 -23.892 1.00 91.38 96 GLY A N 1
ATOM 765 C CA . GLY A 1 96 ? 4.969 -1.727 -23.568 1.00 91.38 96 GLY A CA 1
ATOM 766 C C . GLY A 1 96 ? 4.844 -0.994 -22.226 1.00 91.38 96 GLY A C 1
ATOM 767 O O . GLY A 1 96 ? 3.764 -0.950 -21.642 1.00 91.38 96 GLY A O 1
ATOM 768 N N . MET A 1 97 ? 5.940 -0.426 -21.719 1.00 91.06 97 MET A N 1
ATOM 769 C CA . MET A 1 97 ? 6.015 0.279 -20.438 1.00 91.06 97 MET A CA 1
ATOM 770 C C . MET A 1 97 ? 6.409 1.752 -20.615 1.00 91.06 97 MET A C 1
ATOM 772 O O . MET A 1 97 ? 6.699 2.236 -21.709 1.00 91.06 97 MET A O 1
ATOM 776 N N . VAL A 1 98 ? 6.457 2.483 -19.502 1.00 94.00 98 VAL A N 1
ATOM 777 C CA . VAL A 1 98 ? 6.901 3.882 -19.440 1.00 94.00 98 VAL A CA 1
ATOM 778 C C . VAL A 1 98 ? 7.965 4.055 -18.362 1.00 94.00 98 VAL A C 1
ATOM 780 O O . VAL A 1 98 ? 8.037 3.257 -17.427 1.00 94.00 98 VAL A O 1
ATOM 783 N N . LEU A 1 99 ? 8.786 5.104 -18.479 1.00 92.38 99 LEU A N 1
ATOM 784 C CA . LEU A 1 99 ? 9.722 5.455 -17.410 1.00 92.38 99 LEU A CA 1
ATOM 785 C C . LEU A 1 99 ? 8.968 5.699 -16.093 1.00 92.38 99 LEU A C 1
ATOM 787 O O . LEU A 1 99 ? 7.908 6.339 -16.102 1.00 92.38 99 LEU A O 1
ATOM 791 N N . PRO A 1 100 ? 9.506 5.213 -14.961 1.00 89.69 100 PRO A N 1
ATOM 792 C CA . PRO A 1 100 ? 8.809 5.267 -13.690 1.00 89.69 100 PRO A CA 1
ATOM 793 C C . PRO A 1 100 ? 8.622 6.714 -13.230 1.00 89.69 100 PRO A C 1
ATOM 795 O O . PRO A 1 100 ? 9.565 7.504 -13.193 1.00 89.69 100 PRO A O 1
ATOM 798 N N . LYS A 1 101 ? 7.395 7.039 -12.818 1.00 89.25 101 LYS A N 1
ATOM 799 C CA . LYS A 1 101 ? 7.050 8.270 -12.097 1.00 89.25 101 LYS A CA 1
ATOM 800 C C . LYS A 1 101 ? 6.554 7.882 -10.703 1.00 89.25 101 LYS A C 1
ATOM 802 O O . LYS A 1 101 ? 5.341 7.804 -10.493 1.00 89.25 101 LYS A O 1
ATOM 807 N N . PRO A 1 102 ? 7.476 7.539 -9.786 1.00 86.62 102 PRO A N 1
ATOM 808 C CA . PRO A 1 102 ? 7.097 7.074 -8.463 1.00 86.62 102 PRO A CA 1
ATOM 809 C C . PRO A 1 102 ? 6.409 8.188 -7.683 1.00 86.62 102 PRO A C 1
ATOM 811 O O . PRO A 1 102 ? 6.853 9.334 -7.708 1.00 86.62 102 PRO A O 1
ATOM 814 N N . PHE A 1 103 ? 5.376 7.829 -6.924 1.00 83.69 103 PHE A N 1
ATOM 815 C CA . PHE A 1 103 ? 4.725 8.753 -5.992 1.00 83.69 103 PHE A CA 1
ATOM 816 C C . PHE A 1 103 ? 5.706 9.291 -4.936 1.00 83.69 103 PHE A C 1
ATOM 818 O O . PHE A 1 103 ? 5.656 10.459 -4.565 1.00 83.69 103 PHE A O 1
ATOM 825 N N . ASN A 1 104 ? 6.642 8.445 -4.490 1.00 86.75 104 ASN A N 1
ATOM 826 C CA . ASN A 1 104 ? 7.714 8.822 -3.577 1.00 86.75 104 ASN A CA 1
ATOM 827 C C . ASN A 1 104 ? 9.062 8.274 -4.075 1.00 86.75 104 ASN A C 1
ATOM 829 O O . ASN A 1 104 ? 9.405 7.109 -3.860 1.00 86.75 104 ASN A O 1
ATOM 833 N N . ALA A 1 105 ? 9.835 9.130 -4.747 1.00 88.25 105 ALA A N 1
ATOM 834 C CA . ALA A 1 105 ? 11.129 8.761 -5.320 1.00 88.25 105 ALA A CA 1
ATOM 835 C C . ALA A 1 105 ? 12.181 8.382 -4.260 1.00 88.25 105 ALA A C 1
ATOM 837 O O . ALA A 1 105 ? 13.036 7.539 -4.527 1.00 88.25 105 ALA A O 1
ATOM 838 N N . VAL A 1 106 ? 12.111 8.962 -3.055 1.00 91.06 106 VAL A N 1
ATOM 839 C CA . VAL A 1 106 ? 13.060 8.680 -1.963 1.00 91.06 106 VAL A CA 1
ATOM 840 C C . VAL A 1 106 ? 12.855 7.265 -1.432 1.00 91.06 106 VAL A C 1
ATOM 842 O O . VAL A 1 106 ? 13.820 6.511 -1.303 1.00 91.06 106 VAL A O 1
ATOM 845 N N . VAL A 1 107 ? 11.598 6.884 -1.185 1.00 89.50 107 VAL A N 1
ATOM 846 C CA . VAL A 1 107 ? 11.240 5.531 -0.737 1.00 89.50 107 VAL A CA 1
ATOM 847 C C . VAL A 1 107 ? 11.608 4.500 -1.799 1.00 89.50 107 VAL A C 1
ATOM 849 O O . VAL A 1 107 ? 12.236 3.497 -1.467 1.00 89.50 107 VAL A O 1
ATOM 852 N N . LEU A 1 108 ? 11.294 4.765 -3.074 1.00 87.94 108 LEU A N 1
ATOM 853 C CA . LEU A 1 108 ? 11.672 3.861 -4.161 1.00 87.94 108 LEU A CA 1
ATOM 854 C C . LEU A 1 108 ? 13.196 3.701 -4.253 1.00 87.94 108 LEU A C 1
ATOM 856 O O . LEU A 1 108 ? 13.677 2.577 -4.341 1.00 87.94 108 LEU A O 1
ATOM 860 N N . ARG A 1 109 ? 13.966 4.796 -4.194 1.00 89.94 109 ARG A N 1
ATOM 861 C CA . ARG A 1 109 ? 15.434 4.731 -4.246 1.00 89.94 109 ARG A CA 1
ATOM 862 C C . ARG A 1 109 ? 16.006 3.918 -3.088 1.00 89.94 109 ARG A C 1
ATOM 864 O O . ARG A 1 109 ? 16.861 3.075 -3.326 1.00 89.94 109 ARG A O 1
ATOM 871 N N . LYS A 1 110 ? 15.544 4.156 -1.856 1.00 91.31 110 LYS A N 1
ATOM 872 C CA . LYS A 1 110 ? 15.984 3.391 -0.680 1.00 91.31 110 LYS A CA 1
ATOM 873 C C . LYS A 1 110 ? 15.706 1.897 -0.866 1.00 91.31 110 LYS A C 1
ATOM 875 O O . LYS A 1 110 ? 16.614 1.092 -0.718 1.00 91.31 110 LYS A O 1
ATOM 880 N N . TYR A 1 111 ? 14.486 1.559 -1.278 1.00 89.12 111 TYR A N 1
ATOM 881 C CA . TYR A 1 111 ? 14.082 0.179 -1.535 1.00 89.12 111 TYR A CA 1
ATOM 882 C C . TYR A 1 111 ? 14.938 -0.499 -2.613 1.00 89.12 111 TYR A C 1
ATOM 884 O O . TYR A 1 111 ? 15.338 -1.648 -2.449 1.00 89.12 111 TYR A O 1
ATOM 892 N N . LEU A 1 112 ? 15.235 0.212 -3.707 1.00 89.00 112 LEU A N 1
ATOM 893 C CA . LEU A 1 112 ? 16.087 -0.302 -4.777 1.00 89.00 112 LEU A CA 1
ATOM 894 C C . LEU A 1 112 ? 17.497 -0.629 -4.274 1.00 89.00 112 LEU A C 1
ATOM 896 O O . LEU A 1 112 ? 17.978 -1.711 -4.573 1.00 89.00 112 LEU A O 1
ATOM 900 N N . MET A 1 113 ? 18.109 0.257 -3.482 1.00 89.56 113 MET A N 1
ATOM 901 C CA . MET A 1 113 ? 19.467 0.065 -2.944 1.00 89.56 113 MET A CA 1
ATOM 902 C C . MET A 1 113 ? 19.565 -1.041 -1.883 1.00 89.56 113 MET A C 1
ATOM 904 O O . MET A 1 113 ? 20.638 -1.590 -1.670 1.00 89.56 113 MET A O 1
ATOM 908 N N . GLU A 1 114 ? 18.477 -1.331 -1.167 1.00 89.31 114 GLU A N 1
ATOM 909 C CA . GLU A 1 114 ? 18.447 -2.389 -0.146 1.00 89.31 114 GLU A CA 1
ATOM 910 C C . GLU A 1 114 ? 18.203 -3.781 -0.747 1.00 89.31 114 GLU A C 1
ATOM 912 O O . GLU A 1 114 ? 18.525 -4.786 -0.115 1.00 89.31 114 GLU A O 1
ATOM 917 N N . ARG A 1 115 ? 17.600 -3.855 -1.942 1.00 82.62 115 ARG A N 1
ATOM 918 C CA . ARG A 1 115 ? 17.099 -5.108 -2.527 1.00 82.62 115 ARG A CA 1
ATOM 919 C C . ARG A 1 115 ? 17.880 -5.600 -3.747 1.00 82.62 115 ARG A C 1
ATOM 921 O O . ARG A 1 115 ? 17.838 -6.801 -4.015 1.00 82.62 115 ARG A O 1
ATOM 928 N N . PHE A 1 116 ? 18.523 -4.707 -4.495 1.00 79.19 116 PHE A N 1
ATOM 929 C CA . PHE A 1 116 ? 19.251 -5.008 -5.731 1.00 79.19 116 PHE A CA 1
ATOM 930 C C . PHE A 1 116 ? 20.661 -4.430 -5.676 1.00 79.19 116 PHE A C 1
ATOM 932 O O . PHE A 1 116 ? 21.554 -5.085 -6.257 1.00 79.19 116 PHE A O 1
#

Organism: Meganyctiphanes norvegica (NCBI:txid48144)